Protein AF-A0A369Q966-F1 (afdb_monomer)

Sequence (88 aa):
MFVRRIKDWEKTIRKRNGIVGFATQSAQDALESRIASAIIEQAATQIFMINPKARAEDYINGFGLSRHEYDLVRTLPDNYIVFHPARQ

Nearest PDB structures (foldseek):
  7o43-assembly1_B  TM=7.552E-01  e=9.488E-05  Escherichia coli
  8rtd-assembly1_g  TM=6.736E-01  e=2.907E-05  Escherichia coli
  8rtd-assembly1_O  TM=6.736E-01  e=6.396E-05  Escherichia coli
  8rtb-assembly1_A  TM=6.736E-01  e=1.407E-04  Escherichia coli
  8rtd-assembly1_T  TM=6.736E-01  e=1.503E-04  Escherichia coli

Radius of gyration: 13.18 Å; Cα contacts (8 Å, |Δi|>4): 93; chains: 1; bounding box: 27×23×37 Å

Foldseek 3Di:
DVLVVVVVVLVVCLVVVHDDDDPDPDLVCCLVDPCLCSQQPPDQKDKAFADLPDDCCRVCVRNNDDPVLSVCSNPPPRPDMGIDGHDD

Secondary structure (DSSP, 8-state):
-HHHHHHHHHHHHGGGT-------S-HHHHHHSTTHHHHHHH-SEEEEE--TT--HIIIIIIT---HHHHHHHHHS-TT-EEEEE---

Structure (mmCIF, N/CA/C/O backbone):
data_AF-A0A369Q966-F1
#
_entry.id   AF-A0A369Q966-F1
#
loop_
_atom_site.group_PDB
_atom_site.id
_atom_site.type_symbol
_atom_site.label_atom_id
_atom_site.label_alt_id
_atom_site.label_comp_id
_atom_site.label_asym_id
_atom_site.label_entity_id
_atom_site.label_seq_id
_atom_site.pdbx_PDB_ins_code
_atom_site.Cartn_x
_atom_site.Cartn_y
_atom_site.Cartn_z
_atom_site.occupancy
_atom_site.B_iso_or_equiv
_atom_site.auth_seq_id
_atom_site.auth_comp_id
_atom_site.auth_asym_id
_atom_s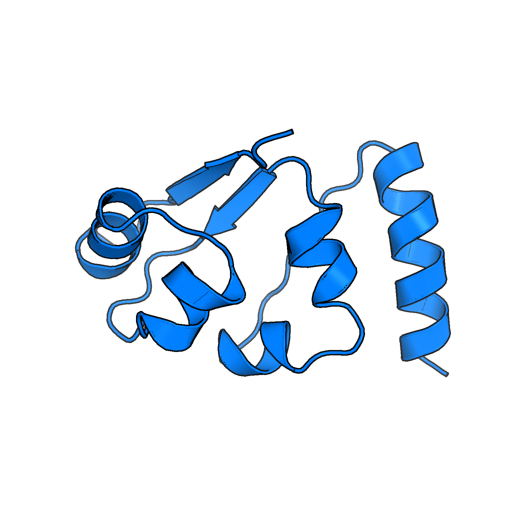ite.auth_atom_id
_atom_site.pdbx_PDB_model_num
ATOM 1 N N . MET A 1 1 ? 6.622 -10.000 21.918 1.00 43.22 1 MET A N 1
ATOM 2 C CA . MET A 1 1 ? 6.344 -8.707 22.593 1.00 43.22 1 MET A CA 1
ATOM 3 C C . MET A 1 1 ? 5.983 -7.576 21.620 1.00 43.22 1 MET A C 1
ATOM 5 O O . MET A 1 1 ? 4.994 -6.900 21.869 1.00 43.22 1 MET A O 1
ATOM 9 N N . PHE A 1 2 ? 6.698 -7.394 20.501 1.00 45.81 2 PHE A N 1
ATOM 10 C CA . PHE A 1 2 ? 6.474 -6.286 19.549 1.00 45.81 2 PHE A CA 1
ATOM 11 C C . PHE A 1 2 ? 5.070 -6.272 18.917 1.00 45.81 2 PHE A C 1
ATOM 13 O O . PHE A 1 2 ? 4.389 -5.255 18.893 1.00 45.81 2 PHE A O 1
ATOM 20 N N . VAL A 1 3 ? 4.563 -7.439 18.523 1.00 47.81 3 VAL A N 1
ATOM 21 C CA . VAL A 1 3 ? 3.298 -7.530 17.784 1.00 47.81 3 VAL A CA 1
ATOM 22 C C . VAL A 1 3 ? 2.040 -7.220 18.609 1.00 47.81 3 VAL A C 1
ATOM 24 O O . VAL A 1 3 ? 1.006 -6.843 18.068 1.00 47.81 3 VAL A O 1
ATOM 27 N N . ARG A 1 4 ? 2.108 -7.363 19.939 1.00 51.59 4 ARG A N 1
ATOM 28 C CA . ARG A 1 4 ? 1.003 -6.959 20.825 1.00 51.59 4 ARG A CA 1
ATOM 29 C C . ARG A 1 4 ? 0.928 -5.432 20.927 1.00 51.59 4 ARG A C 1
ATOM 31 O O . ARG A 1 4 ? -0.162 -4.883 20.889 1.00 51.59 4 ARG A O 1
ATOM 38 N N . ARG A 1 5 ? 2.092 -4.766 20.942 1.00 54.94 5 ARG A N 1
ATOM 39 C CA . ARG A 1 5 ? 2.187 -3.302 20.925 1.00 54.94 5 ARG A CA 1
ATOM 40 C C . ARG A 1 5 ? 1.686 -2.698 19.616 1.00 54.94 5 ARG A C 1
ATOM 42 O O . ARG A 1 5 ? 1.046 -1.660 19.693 1.00 54.94 5 ARG A O 1
ATOM 49 N N . ILE A 1 6 ? 1.905 -3.337 18.458 1.00 56.97 6 ILE A N 1
ATOM 50 C CA . ILE A 1 6 ? 1.374 -2.788 17.197 1.00 56.97 6 ILE A CA 1
ATOM 51 C C . ILE A 1 6 ? -0.154 -2.878 17.144 1.00 56.97 6 ILE A C 1
ATOM 53 O O . ILE A 1 6 ? -0.775 -1.878 16.827 1.00 56.97 6 ILE A O 1
ATOM 57 N N . LYS A 1 7 ? -0.782 -3.983 17.576 1.00 57.31 7 LYS A N 1
ATOM 58 C CA . LYS A 1 7 ? -2.258 -4.055 17.678 1.00 57.31 7 LYS A CA 1
ATOM 59 C C . LYS A 1 7 ? -2.864 -3.003 18.614 1.00 57.31 7 LYS A C 1
ATOM 61 O O . LYS A 1 7 ? -3.939 -2.467 18.347 1.00 57.31 7 LYS A O 1
ATOM 66 N N . ASP A 1 8 ? -2.188 -2.702 19.720 1.00 62.09 8 ASP A N 1
ATOM 67 C CA . ASP A 1 8 ? -2.625 -1.631 20.621 1.00 62.09 8 ASP A CA 1
ATOM 68 C C . ASP A 1 8 ? -2.387 -0.244 19.999 1.00 62.09 8 ASP A C 1
ATOM 70 O O . ASP A 1 8 ? -3.236 0.644 20.132 1.00 62.09 8 ASP A O 1
ATOM 74 N N . TRP A 1 9 ? -1.284 -0.073 19.260 1.00 61.16 9 TRP A N 1
ATOM 75 C CA . TRP A 1 9 ? -0.988 1.124 18.472 1.00 61.16 9 TRP A CA 1
ATOM 76 C C . TRP A 1 9 ? -1.970 1.340 17.323 1.00 61.16 9 TRP A C 1
ATOM 78 O O . TRP A 1 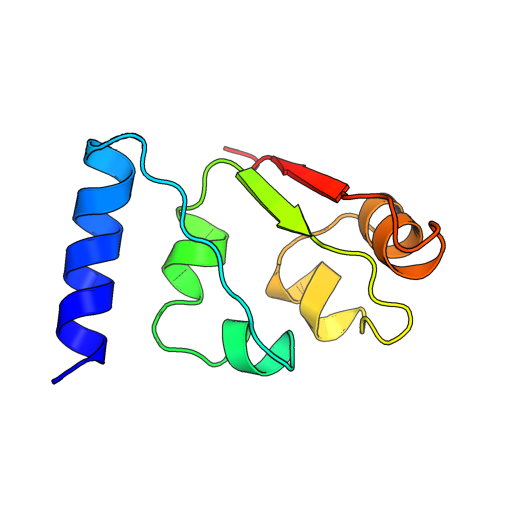9 ? -2.393 2.471 17.144 1.00 61.16 9 TRP A O 1
ATOM 88 N N . GLU A 1 10 ? -2.429 0.308 16.616 1.00 58.22 10 GLU A N 1
ATOM 89 C CA . GLU A 1 10 ? -3.460 0.400 15.568 1.00 58.22 10 GLU A CA 1
ATOM 90 C C . GLU A 1 10 ? -4.729 1.075 16.104 1.00 58.22 10 GLU A C 1
ATOM 92 O O . GLU A 1 10 ? -5.214 2.065 15.551 1.00 58.22 10 GLU A O 1
ATOM 97 N N . LYS A 1 11 ? -5.206 0.625 17.274 1.00 59.53 11 LYS A N 1
ATOM 98 C CA . LYS A 1 11 ? -6.369 1.220 17.952 1.00 59.53 11 LYS A CA 1
ATOM 99 C C . LYS A 1 11 ? -6.126 2.654 18.428 1.00 59.53 11 LYS A C 1
ATOM 101 O O . LYS A 1 11 ? -7.086 3.419 18.554 1.00 59.53 11 LYS A O 1
ATOM 106 N N . THR A 1 12 ? -4.883 3.024 18.744 1.00 58.28 12 THR A N 1
ATOM 107 C CA . THR A 1 12 ? -4.549 4.376 19.227 1.00 58.28 12 THR A CA 1
ATOM 108 C C . THR A 1 12 ? -4.192 5.353 18.110 1.00 58.28 12 THR A C 1
ATOM 110 O O . THR A 1 12 ? -4.480 6.537 18.255 1.00 58.28 12 THR A O 1
ATOM 113 N N . ILE A 1 13 ? -3.632 4.890 16.995 1.00 62.25 13 ILE A N 1
ATOM 114 C CA . ILE A 1 13 ? -3.212 5.705 15.851 1.00 62.25 13 ILE A CA 1
ATOM 115 C C . ILE A 1 13 ? -4.423 6.317 15.153 1.00 62.25 13 ILE A C 1
ATOM 117 O O . ILE A 1 13 ? -4.437 7.527 14.931 1.00 62.25 13 ILE A O 1
ATOM 121 N N . ARG A 1 14 ? -5.502 5.543 14.956 1.00 57.56 14 ARG A N 1
ATOM 122 C CA . ARG A 1 14 ? -6.775 6.086 14.454 1.00 57.56 14 ARG A CA 1
ATOM 123 C C . ARG A 1 14 ? -7.354 7.161 15.378 1.00 57.56 14 ARG A C 1
ATOM 125 O O . ARG A 1 14 ? -7.883 8.160 14.914 1.00 57.56 14 ARG A O 1
ATOM 132 N N . LYS A 1 15 ? -7.238 6.978 16.699 1.00 58.38 15 LYS A N 1
ATOM 133 C CA . LYS A 1 15 ? -7.725 7.950 17.698 1.00 58.38 15 LYS A CA 1
ATOM 134 C C . LYS A 1 15 ? -6.871 9.219 17.786 1.00 58.38 15 LYS A C 1
ATOM 136 O O . LYS A 1 15 ? -7.281 10.163 18.451 1.00 58.38 15 LYS A O 1
ATOM 141 N N . ARG A 1 16 ? -5.687 9.233 17.168 1.00 57.50 16 ARG A N 1
ATOM 142 C CA . ARG A 1 16 ? -4.713 10.331 17.242 1.00 57.50 16 ARG A CA 1
ATOM 143 C C . ARG A 1 16 ? -4.434 10.992 15.888 1.00 57.50 16 ARG A C 1
ATOM 145 O O . ARG A 1 16 ? -3.481 11.757 15.812 1.00 57.50 16 ARG A O 1
ATOM 152 N N . ASN A 1 17 ? -5.209 10.697 14.836 1.00 57.47 17 ASN A N 1
ATOM 153 C CA . ASN A 1 17 ? -4.897 11.105 13.454 1.00 57.47 17 ASN A CA 1
ATOM 154 C C . ASN A 1 17 ? -3.456 10.740 13.039 1.00 57.47 17 ASN A C 1
ATOM 156 O O . ASN A 1 17 ? -2.791 11.487 12.325 1.00 57.47 17 ASN A O 1
ATOM 160 N N . GLY A 1 18 ? -2.937 9.619 13.541 1.00 56.38 18 GLY A N 1
ATOM 161 C CA . GLY A 1 18 ? -1.578 9.186 13.240 1.00 56.38 18 GLY A CA 1
ATOM 162 C C . GLY A 1 18 ? -1.481 8.561 11.848 1.00 56.38 18 GLY A C 1
ATOM 163 O O . GLY A 1 18 ? -2.405 7.888 11.396 1.00 56.38 18 GLY A O 1
ATOM 164 N N . ILE A 1 19 ? -0.336 8.750 11.196 1.00 59.38 19 ILE A N 1
ATOM 165 C CA . ILE A 1 19 ? 0.022 8.091 9.936 1.00 59.38 19 ILE A CA 1
ATOM 166 C C . ILE A 1 19 ? 0.947 6.921 10.272 1.00 59.38 19 ILE A C 1
ATOM 168 O O . ILE A 1 19 ? 1.890 7.086 11.049 1.00 59.38 19 ILE A O 1
ATOM 172 N N . VAL A 1 20 ? 0.696 5.746 9.691 1.00 61.38 20 VAL A N 1
ATOM 173 C CA . VAL A 1 20 ? 1.632 4.616 9.765 1.00 61.38 20 VAL A CA 1
ATOM 174 C C . VAL A 1 20 ? 2.361 4.503 8.439 1.00 61.38 20 VAL A C 1
ATOM 176 O O . VAL A 1 20 ? 1.756 4.178 7.422 1.00 61.38 20 VAL A O 1
ATOM 179 N N . GLY A 1 21 ? 3.660 4.790 8.450 1.00 59.22 21 GLY A N 1
ATOM 180 C CA . GLY A 1 21 ? 4.537 4.540 7.312 1.00 59.22 21 GLY A CA 1
ATOM 181 C C . GLY A 1 21 ? 5.183 3.166 7.446 1.00 59.22 21 GLY A C 1
ATOM 182 O O . GLY A 1 21 ? 5.916 2.926 8.406 1.00 59.22 21 GLY A O 1
ATOM 183 N N . PHE A 1 22 ? 4.932 2.275 6.490 1.00 63.41 22 PHE A N 1
ATOM 184 C CA . PHE A 1 22 ? 5.633 0.997 6.392 1.00 63.41 22 PHE A CA 1
ATOM 185 C C . PHE A 1 22 ? 6.696 1.073 5.304 1.00 63.41 22 PHE A C 1
ATOM 187 O O . PHE A 1 22 ? 6.382 1.157 4.122 1.00 63.41 22 PHE A O 1
ATOM 194 N N . ALA A 1 23 ? 7.960 1.000 5.709 1.00 55.56 23 ALA A N 1
ATOM 195 C CA . ALA A 1 23 ? 9.073 0.758 4.802 1.00 55.56 23 ALA A CA 1
ATOM 196 C C . ALA A 1 23 ? 9.347 -0.754 4.769 1.00 55.56 23 ALA A C 1
ATOM 198 O O . ALA A 1 23 ? 10.231 -1.246 5.466 1.00 55.56 23 ALA A O 1
ATOM 199 N N . THR A 1 24 ? 8.528 -1.508 4.032 1.00 58.94 24 THR A N 1
ATOM 200 C CA . THR A 1 24 ? 8.777 -2.936 3.780 1.00 58.94 24 THR A CA 1
ATOM 201 C C . THR A 1 24 ? 9.522 -3.115 2.459 1.00 58.94 24 THR A C 1
ATOM 203 O O . THR A 1 24 ? 9.279 -2.383 1.501 1.00 58.94 24 THR A O 1
ATOM 206 N N . GLN A 1 25 ? 10.428 -4.093 2.401 1.00 54.34 25 GLN A N 1
ATOM 207 C CA . GLN A 1 25 ? 11.124 -4.464 1.163 1.00 54.34 25 GLN A CA 1
ATOM 208 C C . GLN A 1 25 ? 10.222 -5.272 0.212 1.00 54.34 25 GLN A C 1
ATOM 210 O O . GLN A 1 25 ? 10.511 -5.360 -0.980 1.00 54.34 25 GLN A O 1
ATOM 215 N N . SER A 1 26 ? 9.117 -5.827 0.722 1.00 69.38 26 SER A N 1
ATOM 216 C CA . SER A 1 26 ? 8.140 -6.602 -0.042 1.00 69.38 26 SER A CA 1
ATOM 217 C C . SER A 1 26 ? 6.715 -6.280 0.404 1.00 69.38 26 SER A C 1
ATOM 219 O O . SER A 1 26 ? 6.402 -6.249 1.596 1.00 69.38 26 SER A O 1
ATOM 221 N N . ALA A 1 27 ? 5.835 -6.051 -0.569 1.00 73.19 27 ALA A N 1
ATOM 222 C CA . ALA A 1 27 ? 4.410 -5.821 -0.349 1.00 73.19 27 ALA A CA 1
ATOM 223 C C . ALA A 1 27 ? 3.723 -7.042 0.293 1.00 73.19 27 ALA A C 1
ATOM 225 O O . ALA A 1 27 ? 2.851 -6.883 1.144 1.00 73.19 27 ALA A O 1
ATOM 226 N N . GLN A 1 28 ? 4.182 -8.248 -0.053 1.00 76.62 28 GLN A N 1
ATOM 227 C CA . GLN A 1 28 ? 3.713 -9.507 0.525 1.00 76.62 28 GLN A CA 1
ATOM 228 C C . GLN A 1 28 ? 3.976 -9.569 2.033 1.00 76.62 28 GLN A C 1
ATOM 230 O O . GLN A 1 28 ? 3.082 -9.923 2.792 1.00 76.62 28 GLN A O 1
ATOM 235 N N . ASP A 1 29 ? 5.153 -9.137 2.489 1.00 74.62 29 ASP A N 1
ATOM 236 C CA . ASP A 1 29 ? 5.508 -9.174 3.914 1.00 74.62 29 ASP A CA 1
ATOM 237 C C . ASP A 1 29 ? 4.582 -8.275 4.747 1.00 74.62 29 ASP A C 1
ATOM 239 O O . ASP A 1 29 ? 4.283 -8.572 5.905 1.00 74.62 29 ASP A O 1
ATOM 243 N N . ALA A 1 30 ? 4.092 -7.176 4.162 1.00 74.94 30 ALA A N 1
ATOM 244 C CA . ALA A 1 30 ? 3.095 -6.325 4.803 1.00 74.94 30 ALA A CA 1
ATOM 245 C C . ALA A 1 30 ? 1.711 -6.996 4.880 1.00 74.94 30 ALA A C 1
ATOM 247 O O . ALA A 1 30 ? 1.028 -6.816 5.889 1.00 74.94 30 ALA A O 1
ATOM 248 N N . LEU A 1 31 ? 1.327 -7.794 3.876 1.00 76.25 31 LEU A N 1
ATOM 249 C CA . LEU A 1 31 ? 0.069 -8.557 3.851 1.00 76.25 31 LEU A CA 1
ATOM 250 C C . LEU A 1 31 ? 0.097 -9.800 4.753 1.00 76.25 31 LEU A C 1
ATOM 252 O O . LEU A 1 31 ? -0.915 -10.156 5.348 1.00 76.25 31 LEU A O 1
ATOM 256 N N . GLU A 1 32 ? 1.250 -10.450 4.892 1.00 77.06 32 GLU A N 1
ATOM 257 C CA . GLU A 1 32 ? 1.436 -11.599 5.789 1.00 77.06 32 GLU A CA 1
ATOM 258 C C . GLU A 1 32 ? 1.678 -11.172 7.245 1.00 77.06 32 GLU A C 1
ATOM 260 O O . GLU A 1 32 ? 1.596 -11.972 8.183 1.00 77.06 32 GLU A O 1
ATOM 265 N N . SER A 1 33 ? 1.960 -9.887 7.462 1.00 71.12 33 SER A N 1
ATOM 266 C CA . SER A 1 33 ? 2.171 -9.340 8.790 1.00 71.12 33 SER A CA 1
ATOM 267 C C . SER A 1 33 ? 0.887 -9.341 9.617 1.00 71.12 33 SER A C 1
ATOM 269 O O . SER A 1 33 ? -0.229 -9.127 9.149 1.00 71.12 33 SER A O 1
ATOM 271 N N . ARG A 1 34 ? 1.058 -9.460 10.934 1.00 66.19 34 ARG A N 1
ATOM 272 C CA . ARG A 1 34 ? -0.017 -9.432 11.941 1.00 66.19 34 ARG A CA 1
ATOM 273 C C . ARG A 1 34 ? -0.7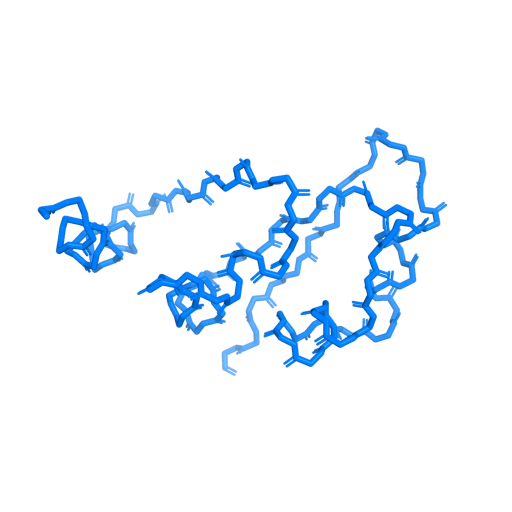94 -8.107 12.039 1.00 66.19 34 ARG A C 1
ATOM 275 O O . ARG A 1 34 ? -1.645 -7.991 12.924 1.00 66.19 34 ARG A O 1
ATOM 282 N N . ILE A 1 35 ? -0.461 -7.150 11.180 1.00 66.06 35 ILE A N 1
ATOM 283 C CA . ILE A 1 35 ? -1.002 -5.791 11.093 1.00 66.06 35 ILE A CA 1
ATOM 284 C C . ILE A 1 35 ? -1.702 -5.540 9.748 1.00 66.06 35 ILE A C 1
ATOM 286 O O . ILE A 1 35 ? -2.259 -4.468 9.539 1.00 66.06 35 ILE A O 1
ATOM 290 N N . ALA A 1 36 ? -1.695 -6.525 8.840 1.00 73.75 36 ALA A N 1
ATOM 291 C CA . ALA A 1 36 ? -2.308 -6.430 7.519 1.00 73.75 36 ALA A CA 1
ATOM 292 C C . ALA A 1 36 ? -3.779 -6.012 7.599 1.00 73.75 36 ALA A C 1
ATOM 294 O O . ALA A 1 36 ? -4.197 -5.103 6.891 1.00 73.75 36 ALA A O 1
ATOM 295 N N . SER A 1 37 ? -4.535 -6.584 8.543 1.00 69.94 37 SER A N 1
ATOM 296 C CA . SER A 1 37 ? -5.932 -6.205 8.776 1.00 69.94 37 SER A CA 1
ATOM 297 C C . SER A 1 37 ? -6.083 -4.725 9.120 1.00 69.94 37 SER A C 1
ATOM 299 O O . SER A 1 37 ? -7.019 -4.084 8.672 1.00 69.94 37 SER A O 1
ATOM 301 N N . ALA A 1 38 ? -5.163 -4.134 9.883 1.00 69.75 38 ALA A N 1
ATOM 302 C CA . ALA A 1 38 ? -5.257 -2.712 10.192 1.00 69.75 38 ALA A CA 1
ATOM 303 C C . ALA A 1 38 ? -4.828 -1.818 9.026 1.00 69.75 38 ALA A C 1
ATOM 305 O O . ALA A 1 38 ? -5.380 -0.732 8.871 1.00 69.75 38 ALA A O 1
ATOM 306 N N . ILE A 1 39 ? -3.882 -2.264 8.196 1.00 70.38 39 ILE A N 1
ATOM 307 C CA . ILE A 1 39 ? -3.491 -1.539 6.980 1.00 70.38 39 ILE A CA 1
ATOM 308 C C . ILE A 1 39 ? -4.640 -1.545 5.966 1.00 70.38 39 ILE A C 1
ATOM 310 O O . ILE A 1 39 ? -4.975 -0.497 5.429 1.00 70.38 39 ILE A O 1
ATOM 314 N N . ILE A 1 40 ? -5.256 -2.704 5.737 1.00 74.38 40 ILE A N 1
ATOM 315 C CA . ILE A 1 40 ? -6.293 -2.883 4.715 1.00 74.38 40 ILE A CA 1
ATOM 316 C C . ILE A 1 40 ? -7.640 -2.332 5.199 1.00 74.38 40 ILE A C 1
ATOM 318 O O . ILE A 1 40 ? -8.304 -1.604 4.469 1.00 74.38 40 ILE A O 1
ATOM 322 N N . GLU A 1 41 ? -8.051 -2.652 6.430 1.00 69.88 41 GLU A N 1
ATOM 323 C CA . GLU A 1 41 ? -9.407 -2.351 6.917 1.00 69.88 41 GLU A CA 1
ATOM 324 C C . GLU A 1 41 ? -9.497 -1.041 7.711 1.00 69.88 41 GLU A C 1
ATOM 326 O O . GLU A 1 41 ? -10.588 -0.495 7.868 1.00 69.88 41 GLU A O 1
ATOM 331 N N . GLN A 1 42 ? -8.392 -0.546 8.285 1.00 65.19 42 GLN A N 1
ATOM 332 C CA . GLN A 1 42 ? -8.434 0.580 9.235 1.00 65.19 42 GLN A CA 1
ATOM 333 C C . GLN A 1 42 ? -7.633 1.813 8.811 1.00 65.19 42 GLN A C 1
ATOM 335 O O . GLN A 1 42 ? -7.782 2.863 9.448 1.00 65.19 42 GLN A O 1
ATOM 340 N N . ALA A 1 43 ? -6.812 1.735 7.761 1.00 71.12 43 ALA A N 1
ATOM 341 C CA . ALA A 1 43 ? -6.118 2.902 7.234 1.00 71.12 43 ALA A CA 1
ATOM 342 C C . ALA A 1 43 ? -7.084 3.747 6.396 1.00 71.12 43 ALA A C 1
ATOM 344 O O . ALA A 1 43 ? -7.603 3.282 5.392 1.00 71.12 43 ALA A O 1
ATOM 345 N N . ALA A 1 44 ? -7.303 5.006 6.784 1.00 71.88 44 ALA A N 1
ATOM 346 C CA . ALA A 1 44 ? -8.180 5.916 6.038 1.00 71.88 44 ALA A CA 1
ATOM 347 C C . ALA A 1 44 ? -7.654 6.217 4.620 1.00 71.88 44 ALA A C 1
ATOM 349 O O . ALA A 1 44 ? -8.434 6.350 3.679 1.00 71.88 44 ALA A O 1
ATOM 350 N N . THR A 1 45 ? -6.330 6.286 4.471 1.00 78.38 45 THR A N 1
ATOM 351 C CA . THR A 1 45 ? -5.650 6.470 3.188 1.00 78.38 45 THR A CA 1
ATOM 352 C C . THR A 1 45 ? -4.386 5.628 3.178 1.00 78.38 45 THR A C 1
ATOM 354 O O . THR A 1 45 ? -3.574 5.715 4.101 1.00 78.38 45 THR A O 1
ATOM 357 N N . GLN A 1 46 ? -4.206 4.844 2.123 1.00 82.56 46 GLN A N 1
ATOM 358 C CA . GLN A 1 46 ? -2.994 4.085 1.851 1.00 82.56 46 GLN A CA 1
ATOM 359 C C . GLN A 1 46 ? -2.167 4.836 0.797 1.00 82.56 46 GLN A C 1
ATOM 361 O O . GLN A 1 46 ? -2.708 5.325 -0.195 1.00 82.56 46 GLN A O 1
ATOM 366 N N . ILE A 1 47 ? -0.859 4.968 1.023 1.00 85.00 47 ILE A N 1
ATOM 367 C CA . ILE A 1 47 ? 0.059 5.651 0.103 1.00 85.00 47 ILE A CA 1
ATOM 368 C C . ILE A 1 47 ? 1.033 4.614 -0.439 1.00 85.00 47 ILE A C 1
ATOM 370 O O . ILE A 1 47 ? 1.743 3.968 0.331 1.00 85.00 47 ILE A O 1
ATOM 374 N N . PHE A 1 48 ? 1.080 4.478 -1.759 1.00 86.00 48 PHE A N 1
ATOM 375 C CA . PHE A 1 48 ? 1.959 3.546 -2.447 1.00 86.00 48 PHE A CA 1
ATOM 376 C C . PHE A 1 48 ? 3.049 4.309 -3.186 1.00 86.00 48 PHE A C 1
ATOM 378 O O . PHE A 1 48 ? 2.776 5.213 -3.979 1.00 86.00 48 PHE A O 1
ATOM 385 N N . MET A 1 49 ? 4.296 3.923 -2.930 1.00 87.69 49 MET A N 1
ATOM 386 C CA . MET A 1 49 ? 5.416 4.323 -3.774 1.00 87.69 49 MET A CA 1
ATOM 387 C C . MET A 1 49 ? 5.422 3.497 -5.056 1.00 87.69 49 MET A C 1
ATOM 389 O O . MET A 1 49 ? 4.908 2.373 -5.082 1.00 87.69 49 MET A O 1
ATOM 393 N N . ILE A 1 50 ? 6.032 4.048 -6.105 1.00 89.00 50 ILE A N 1
ATOM 394 C CA . ILE A 1 50 ? 6.161 3.346 -7.377 1.00 89.00 50 ILE A CA 1
ATOM 395 C C . ILE A 1 50 ? 6.954 2.058 -7.177 1.00 89.00 50 ILE A C 1
ATOM 397 O O . ILE A 1 50 ? 8.055 2.047 -6.626 1.00 89.00 50 ILE A O 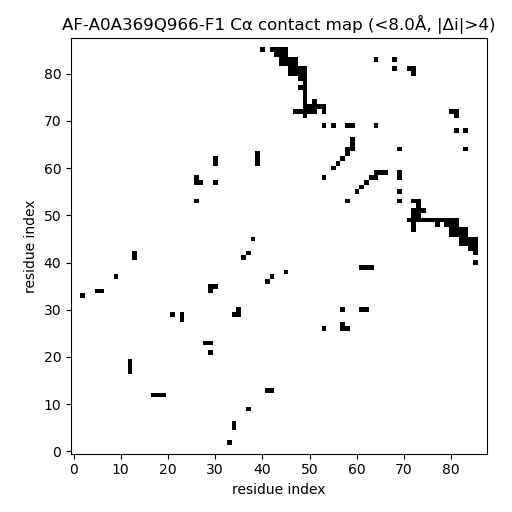1
ATOM 401 N N . ASN A 1 51 ? 6.377 0.960 -7.651 1.00 87.94 51 ASN A N 1
ATOM 402 C CA . ASN A 1 51 ? 6.967 -0.361 -7.602 1.00 87.94 51 ASN A CA 1
ATOM 403 C C . ASN A 1 51 ? 6.771 -1.070 -8.955 1.00 87.94 51 ASN A C 1
ATOM 405 O O . ASN A 1 51 ? 5.752 -1.732 -9.169 1.00 87.94 51 ASN A O 1
ATOM 409 N N . PRO A 1 52 ? 7.769 -1.032 -9.858 1.00 85.69 52 PRO A N 1
ATOM 410 C CA . PRO A 1 52 ? 7.717 -1.736 -11.146 1.00 85.69 52 PRO A CA 1
ATOM 411 C C . PRO A 1 52 ? 7.600 -3.264 -11.015 1.00 85.69 52 PRO A C 1
ATOM 413 O O . PRO A 1 52 ? 7.242 -3.962 -11.966 1.00 85.69 52 PRO A O 1
ATOM 416 N N . LYS A 1 53 ? 7.902 -3.808 -9.830 1.00 87.06 53 LYS A N 1
ATOM 417 C CA . LYS A 1 53 ? 7.784 -5.233 -9.495 1.00 87.06 53 LYS A CA 1
ATOM 418 C C . LYS A 1 53 ? 6.470 -5.561 -8.774 1.00 87.06 53 LYS A C 1
ATOM 420 O O . LYS A 1 53 ? 6.299 -6.696 -8.341 1.00 87.06 53 LYS A O 1
ATOM 425 N N . ALA A 1 54 ? 5.537 -4.611 -8.658 1.00 87.31 54 ALA A N 1
ATOM 426 C CA . ALA A 1 54 ? 4.254 -4.826 -7.993 1.00 87.31 54 ALA A CA 1
ATOM 427 C C . ALA A 1 54 ? 3.472 -5.973 -8.645 1.00 87.31 54 ALA A C 1
ATOM 429 O O . ALA A 1 54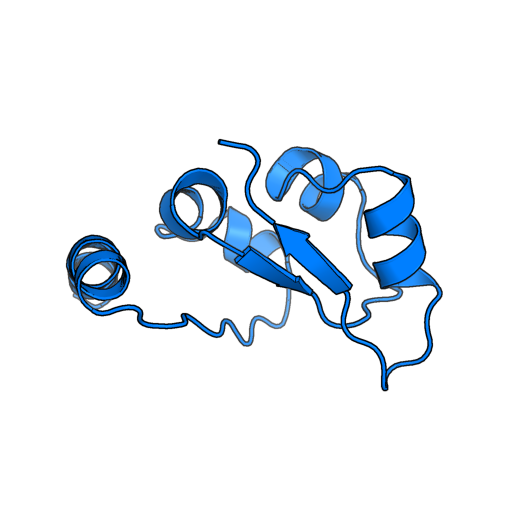 ? 3.251 -5.975 -9.861 1.00 87.31 54 ALA A O 1
ATOM 430 N N . ARG A 1 55 ? 3.012 -6.930 -7.838 1.00 89.62 55 ARG A N 1
ATOM 431 C CA . ARG A 1 55 ? 2.185 -8.054 -8.291 1.00 89.62 55 ARG A CA 1
ATOM 432 C C . ARG A 1 55 ? 0.712 -7.739 -8.079 1.00 89.62 55 ARG A C 1
ATOM 434 O O . ARG A 1 55 ? 0.341 -7.189 -7.045 1.00 89.62 55 ARG A O 1
ATOM 441 N N . ALA A 1 56 ? -0.124 -8.107 -9.045 1.00 88.88 56 ALA A N 1
ATOM 442 C CA . ALA A 1 56 ? -1.567 -7.906 -8.949 1.00 88.88 56 ALA A CA 1
ATOM 443 C C . ALA A 1 56 ? -2.170 -8.647 -7.739 1.00 88.88 56 ALA A C 1
ATOM 445 O O . ALA A 1 56 ? -3.057 -8.117 -7.081 1.00 88.88 56 ALA A O 1
ATOM 446 N N . GLU A 1 57 ? -1.644 -9.828 -7.403 1.00 88.88 57 GLU A N 1
ATOM 447 C CA . GLU A 1 57 ? -2.059 -10.609 -6.229 1.00 88.88 57 GLU A CA 1
ATOM 448 C C . GLU A 1 57 ? -1.945 -9.810 -4.926 1.00 88.88 57 GLU A C 1
ATOM 450 O O . GLU A 1 57 ? -2.886 -9.781 -4.142 1.00 88.88 57 GLU A O 1
ATOM 455 N N . ASP A 1 58 ? -0.839 -9.093 -4.721 1.00 87.50 58 ASP A N 1
ATOM 456 C CA . ASP A 1 58 ? -0.650 -8.313 -3.498 1.00 87.50 58 ASP A CA 1
ATOM 457 C C . ASP A 1 58 ? -1.404 -6.979 -3.564 1.00 87.50 58 ASP A C 1
ATOM 459 O O . ASP A 1 58 ? -2.106 -6.595 -2.636 1.00 87.50 58 ASP A O 1
ATOM 463 N N . TYR A 1 59 ? -1.268 -6.246 -4.671 1.00 88.69 59 TYR A N 1
ATOM 464 C CA . TYR A 1 59 ? -1.745 -4.865 -4.761 1.00 88.69 59 TYR A CA 1
ATOM 465 C C . TYR A 1 59 ? -3.245 -4.769 -5.043 1.00 88.69 59 TYR A C 1
ATOM 467 O O . TYR A 1 59 ? -3.930 -3.961 -4.427 1.00 88.69 59 TYR A O 1
ATOM 475 N N . ILE A 1 60 ? -3.777 -5.605 -5.934 1.00 90.31 60 ILE A N 1
ATOM 476 C CA . ILE A 1 60 ? -5.209 -5.606 -6.250 1.00 90.31 60 ILE A CA 1
ATOM 477 C C . ILE A 1 60 ? -5.959 -6.468 -5.235 1.00 90.31 60 ILE A C 1
ATOM 479 O O . ILE A 1 60 ? -6.879 -5.972 -4.591 1.00 90.31 60 ILE A O 1
ATOM 483 N N . ASN A 1 61 ? -5.562 -7.733 -5.048 1.00 87.81 61 ASN A N 1
ATOM 484 C CA . ASN A 1 61 ? -6.329 -8.643 -4.185 1.00 87.81 61 ASN A CA 1
ATOM 485 C C . ASN A 1 61 ? -6.024 -8.452 -2.692 1.00 87.81 61 ASN A C 1
ATOM 487 O O . ASN A 1 61 ? -6.912 -8.658 -1.871 1.00 87.81 61 ASN A O 1
ATOM 491 N N . GLY A 1 62 ? -4.792 -8.073 -2.335 1.00 85.88 62 GLY A N 1
ATOM 492 C CA . GLY A 1 62 ? -4.405 -7.816 -0.947 1.00 85.88 62 GLY A CA 1
ATOM 493 C C . GLY A 1 62 ? -4.784 -6.412 -0.480 1.00 85.88 62 GLY A C 1
ATOM 494 O O . GLY A 1 62 ? -5.565 -6.259 0.453 1.00 85.88 62 GLY A O 1
ATOM 495 N N . PHE A 1 63 ? -4.245 -5.381 -1.133 1.00 86.38 63 PHE A N 1
ATOM 496 C CA . PHE A 1 63 ? -4.450 -3.984 -0.729 1.00 86.38 63 PHE A CA 1
ATOM 497 C C . PHE A 1 63 ? -5.728 -3.335 -1.281 1.00 86.38 63 PHE A C 1
ATOM 499 O O . PHE A 1 63 ? -6.114 -2.270 -0.800 1.00 86.38 63 PHE A O 1
ATOM 506 N N . GLY A 1 64 ? -6.396 -3.957 -2.258 1.00 88.38 64 GLY A N 1
ATOM 507 C CA . GLY A 1 64 ? -7.668 -3.472 -2.800 1.00 88.38 64 GLY A CA 1
ATOM 508 C C . GLY A 1 64 ? -7.548 -2.397 -3.884 1.00 88.38 64 GLY A C 1
ATOM 509 O O . GLY A 1 64 ? -8.547 -1.737 -4.193 1.00 88.38 64 GLY A O 1
ATOM 510 N N . LEU A 1 65 ? -6.365 -2.208 -4.482 1.00 90.31 65 LEU A N 1
ATOM 511 C CA . LEU A 1 65 ? -6.195 -1.235 -5.562 1.00 90.31 65 LEU A CA 1
ATOM 512 C C . LEU A 1 65 ? -7.070 -1.605 -6.759 1.00 90.31 65 LEU A C 1
ATOM 514 O O . LEU A 1 65 ? -7.171 -2.764 -7.163 1.00 90.31 65 LEU A O 1
ATOM 518 N N . SER A 1 66 ? -7.653 -0.595 -7.395 1.00 91.62 66 SER A N 1
ATOM 519 C CA . SER A 1 66 ? -8.205 -0.759 -8.733 1.00 91.62 66 SER A CA 1
ATOM 520 C C . SER A 1 66 ? -7.098 -1.085 -9.734 1.00 91.62 66 SER A C 1
ATOM 522 O O . SER A 1 66 ? -5.925 -0.759 -9.543 1.00 91.62 66 SER A O 1
ATOM 524 N N . ARG A 1 67 ? -7.4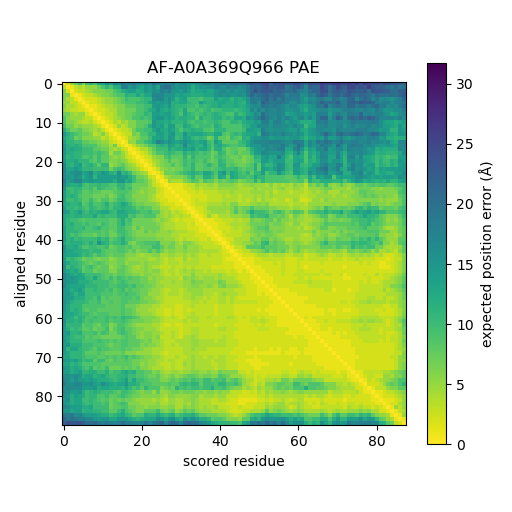88 -1.673 -10.867 1.00 92.19 67 ARG A N 1
ATOM 525 C CA . ARG A 1 67 ? -6.552 -1.963 -11.959 1.00 92.19 67 ARG A CA 1
ATOM 526 C C . ARG A 1 67 ? -5.822 -0.708 -12.444 1.00 92.19 67 ARG A C 1
ATOM 528 O O . ARG A 1 67 ? -4.634 -0.769 -12.714 1.00 92.19 67 ARG A O 1
ATOM 535 N N . HIS A 1 68 ? -6.519 0.428 -12.469 1.00 92.44 68 HIS A N 1
ATOM 536 C CA . HIS A 1 68 ? -5.927 1.709 -12.837 1.00 92.44 68 HIS A CA 1
ATOM 537 C C . HIS A 1 68 ? -4.872 2.179 -11.825 1.00 92.44 68 HIS A C 1
ATOM 539 O O . HIS A 1 68 ? -3.766 2.527 -12.220 1.00 92.44 68 HIS A O 1
ATOM 545 N N . GLU A 1 69 ? -5.178 2.147 -10.524 1.00 91.69 69 GLU A N 1
ATOM 546 C CA . GLU A 1 69 ? -4.214 2.513 -9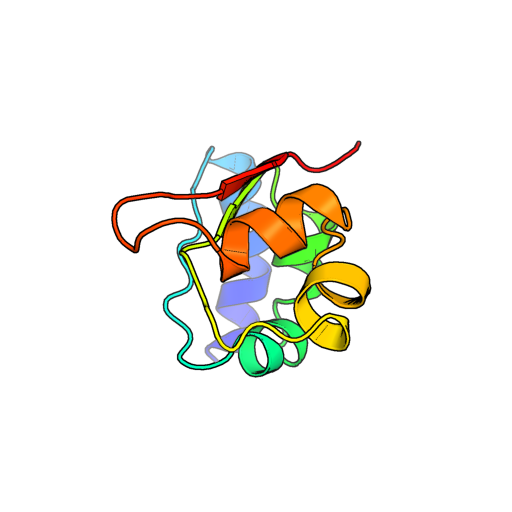.473 1.00 91.69 69 GLU A CA 1
ATOM 547 C C . GLU A 1 69 ? -2.994 1.583 -9.481 1.00 91.69 69 GLU A C 1
ATOM 549 O O . GLU A 1 69 ? -1.864 2.043 -9.341 1.00 91.69 69 GLU A O 1
ATOM 554 N N . TYR A 1 70 ? -3.208 0.283 -9.695 1.00 93.50 70 TYR A N 1
ATOM 555 C CA . TYR A 1 70 ? -2.131 -0.693 -9.847 1.00 93.50 70 TYR A CA 1
ATOM 556 C C . TYR A 1 70 ? -1.220 -0.378 -11.041 1.00 93.50 70 TYR A C 1
ATOM 558 O O . TYR A 1 70 ? 0.005 -0.412 -10.903 1.00 93.50 70 TYR A O 1
ATOM 566 N N . ASP A 1 71 ? -1.803 -0.039 -12.192 1.00 93.56 71 ASP A N 1
ATOM 567 C CA . ASP A 1 71 ? -1.035 0.339 -13.376 1.00 93.56 71 ASP A CA 1
ATOM 568 C C . ASP A 1 71 ? -0.193 1.595 -13.086 1.00 93.56 71 ASP A C 1
ATOM 570 O O . ASP A 1 71 ? 1.009 1.594 -13.351 1.00 93.56 71 ASP A O 1
ATOM 574 N N . LEU A 1 72 ? -0.762 2.609 -12.419 1.00 92.75 72 LEU A N 1
ATOM 575 C CA . LEU A 1 72 ? -0.029 3.814 -12.006 1.00 92.75 72 LEU A CA 1
ATOM 576 C C . LEU A 1 72 ? 1.155 3.503 -11.081 1.00 92.75 72 LEU A C 1
ATOM 578 O O . LEU A 1 72 ? 2.250 4.020 -11.300 1.00 92.75 72 LEU A O 1
ATOM 582 N N . VAL A 1 73 ? 0.967 2.626 -10.087 1.00 91.19 73 VAL A N 1
ATOM 583 C CA . VAL A 1 73 ? 2.044 2.188 -9.180 1.00 91.19 73 VAL A CA 1
ATOM 584 C C . VAL A 1 73 ? 3.201 1.539 -9.947 1.00 91.19 73 VAL A C 1
ATOM 586 O O . VAL A 1 73 ? 4.342 1.599 -9.495 1.00 91.19 73 VAL A O 1
ATOM 589 N N . ARG A 1 74 ? 2.948 0.925 -11.105 1.00 92.38 74 ARG A N 1
ATOM 590 C CA . ARG A 1 74 ? 3.985 0.257 -11.904 1.00 92.38 74 ARG A CA 1
ATOM 591 C C . ARG A 1 74 ? 4.657 1.154 -12.930 1.00 92.38 74 ARG A C 1
ATOM 593 O O . ARG A 1 74 ? 5.820 0.910 -13.246 1.00 92.38 74 ARG A O 1
ATOM 600 N N . THR A 1 75 ? 3.922 2.103 -13.506 1.00 91.12 75 THR A N 1
ATOM 601 C CA . THR A 1 75 ? 4.355 2.811 -14.719 1.00 91.12 75 THR A CA 1
ATOM 602 C C . THR A 1 75 ? 4.801 4.242 -14.480 1.00 91.12 75 THR A C 1
ATOM 604 O O . THR A 1 75 ? 5.477 4.803 -15.340 1.00 91.12 75 THR A O 1
ATOM 607 N N . LEU A 1 76 ? 4.398 4.864 -13.370 1.00 90.56 76 LEU A N 1
ATOM 608 C CA . LEU A 1 76 ? 4.824 6.228 -13.080 1.00 90.56 76 LEU A CA 1
ATOM 609 C C . LEU A 1 76 ? 6.325 6.281 -12.743 1.00 90.56 76 LEU A C 1
ATOM 611 O O . LEU A 1 76 ? 6.885 5.289 -12.281 1.00 90.56 76 LEU A O 1
ATOM 615 N N . PRO A 1 77 ? 6.993 7.424 -12.963 1.00 86.69 77 PRO A N 1
ATOM 616 C CA . PRO A 1 77 ? 8.359 7.627 -12.491 1.00 86.69 77 PRO A CA 1
ATOM 617 C C . PRO A 1 77 ? 8.451 7.608 -10.954 1.00 86.69 77 PRO A C 1
ATOM 619 O O . PRO A 1 77 ? 7.486 7.898 -10.252 1.00 86.69 77 PRO A O 1
ATOM 622 N N . ASP A 1 78 ? 9.624 7.291 -10.415 1.00 83.38 78 ASP A N 1
ATOM 623 C CA . ASP A 1 78 ? 9.871 7.067 -8.980 1.00 83.38 78 ASP A CA 1
ATOM 624 C C . ASP A 1 78 ? 9.670 8.297 -8.073 1.00 83.38 78 ASP A C 1
ATOM 626 O O . ASP A 1 78 ? 9.570 8.157 -6.853 1.00 83.38 78 ASP A O 1
ATOM 630 N N . ASN A 1 79 ? 9.542 9.493 -8.650 1.00 85.81 79 ASN A N 1
ATOM 631 C CA . ASN A 1 79 ? 9.191 10.723 -7.940 1.00 85.81 79 ASN A CA 1
ATOM 632 C C . ASN A 1 79 ? 7.676 10.906 -7.713 1.00 85.81 79 ASN A C 1
ATOM 634 O O . ASN A 1 79 ? 7.269 11.932 -7.165 1.00 85.81 79 ASN A O 1
ATOM 638 N N . TYR A 1 80 ? 6.845 9.94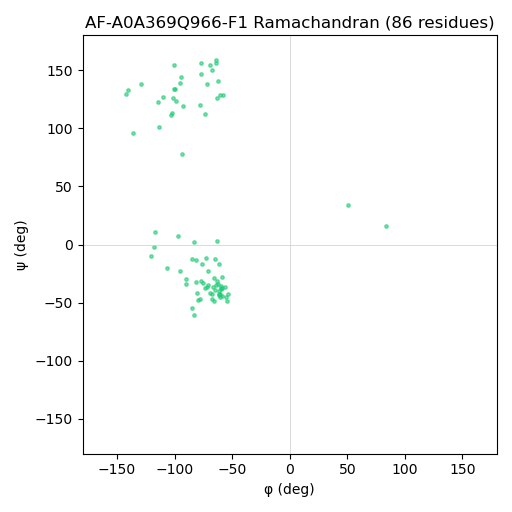7 -8.127 1.00 86.50 80 TYR A N 1
ATOM 639 C CA . TYR A 1 80 ? 5.401 9.960 -7.897 1.00 86.50 80 TYR A CA 1
ATOM 640 C C . TYR A 1 80 ? 4.988 9.062 -6.725 1.00 86.50 80 TYR A C 1
ATOM 642 O O . TYR A 1 80 ? 5.634 8.070 -6.388 1.00 86.50 80 TYR A O 1
ATOM 650 N N . ILE A 1 81 ? 3.850 9.404 -6.121 1.00 84.88 81 ILE A N 1
ATOM 651 C CA . ILE A 1 81 ? 3.170 8.597 -5.106 1.00 84.88 81 ILE A CA 1
ATOM 652 C C . ILE A 1 81 ? 1.702 8.433 -5.492 1.00 84.88 81 ILE A C 1
ATOM 654 O O . ILE A 1 81 ? 1.060 9.377 -5.955 1.00 84.88 81 ILE A O 1
ATOM 658 N N . VAL A 1 82 ? 1.175 7.225 -5.308 1.00 87.00 82 VAL A N 1
ATOM 659 C CA . VAL A 1 82 ? -0.227 6.896 -5.584 1.00 87.00 82 VAL A CA 1
ATOM 660 C C . VAL A 1 82 ? -0.990 6.868 -4.266 1.00 87.00 82 VAL A C 1
ATOM 662 O O . VAL A 1 82 ? -0.606 6.172 -3.326 1.00 87.00 82 VAL A O 1
ATOM 665 N N . PHE A 1 83 ? -2.079 7.630 -4.201 1.00 87.25 83 PHE A N 1
ATOM 666 C CA . PHE A 1 83 ? -2.970 7.672 -3.047 1.00 87.25 83 PHE A C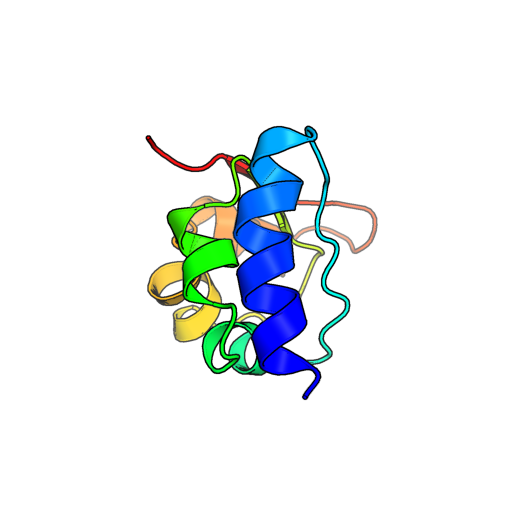A 1
ATOM 667 C C . PHE A 1 83 ? -4.181 6.784 -3.299 1.00 87.25 83 PHE A C 1
ATOM 669 O O . PHE A 1 83 ? -4.916 7.003 -4.258 1.00 87.25 83 PHE A O 1
ATOM 676 N N . HIS A 1 84 ? -4.403 5.829 -2.405 1.00 85.75 84 HIS A N 1
ATOM 677 C CA . HIS A 1 84 ? -5.576 4.972 -2.395 1.00 85.75 84 HIS A CA 1
ATOM 678 C C . HIS A 1 84 ? -6.411 5.273 -1.138 1.00 85.75 84 HIS A C 1
ATOM 680 O O . HIS A 1 84 ? -6.037 4.861 -0.034 1.00 85.75 84 HIS A O 1
ATOM 686 N N . PRO A 1 85 ? -7.504 6.045 -1.249 1.00 80.56 85 PRO A N 1
ATOM 687 C CA . PRO A 1 85 ? -8.405 6.278 -0.127 1.00 80.56 85 PRO A CA 1
ATOM 688 C C . PRO A 1 85 ? -9.203 5.006 0.181 1.00 80.56 85 PRO A C 1
ATOM 690 O O . PRO A 1 85 ? -9.704 4.349 -0.733 1.00 80.56 85 PRO A O 1
ATOM 693 N N . ALA A 1 86 ? -9.365 4.676 1.464 1.00 70.06 86 ALA A N 1
ATOM 694 C CA . ALA A 1 86 ? -10.218 3.562 1.854 1.00 70.06 86 ALA A CA 1
ATOM 695 C C . ALA A 1 86 ? -11.666 3.846 1.443 1.00 70.06 86 ALA A C 1
ATOM 697 O O . ALA A 1 86 ? -12.233 4.890 1.780 1.00 70.06 86 ALA A O 1
ATOM 698 N N . ARG A 1 87 ? -12.269 2.912 0.703 1.00 63.72 87 ARG A N 1
ATOM 699 C CA . ARG A 1 87 ? -13.709 2.942 0.438 1.00 63.72 87 ARG A CA 1
ATOM 700 C C . ARG A 1 87 ? -14.413 2.534 1.733 1.00 63.72 87 ARG A C 1
ATOM 702 O O . ARG A 1 87 ? -14.212 1.413 2.190 1.00 63.72 87 ARG A O 1
ATOM 709 N N . GLN A 1 88 ? -15.131 3.478 2.344 1.00 53.22 88 GLN A N 1
ATOM 710 C CA . GLN A 1 88 ? -15.963 3.243 3.531 1.00 53.22 88 GLN A CA 1
ATOM 711 C C . GLN A 1 88 ? -17.069 2.227 3.253 1.00 53.22 88 GLN A C 1
ATOM 713 O O . GLN A 1 88 ? -17.566 2.212 2.102 1.00 53.22 88 GLN A O 1
#

Organism: NCBI:txid2161824

pLDDT: mean 74.74, std 14.07, range [43.22, 93.56]

InterPro domains:
  IPR027417 P-loop containing nucleoside triphosphate hydrolase [G3DSA:3.40.50.300] (1-87)
  IPR027417 P-loop containing nucleoside triphosphate hydrolase [SSF52540] (5-84)

Solvent-accessible surface area (backbone atoms only — not comparable to full-atom values): 5448 Å² total; per-residue (Å²): 118,70,70,62,53,49,60,55,41,56,67,46,29,70,77,64,80,54,83,87,87,81,92,65,98,42,73,58,59,51,62,73,34,100,53,23,66,47,58,59,77,63,36,68,62,47,79,42,64,48,34,76,79,68,47,61,68,45,45,34,72,59,62,60,40,51,72,67,57,51,49,48,30,40,70,49,62,78,92,46,73,46,78,45,68,53,83,128

Mean predicted aligned error: 7.7 Å